Protein AF-A0A7X1WKI7-F1 (afdb_monomer_lite)

Sequence (106 aa):
MRVNKAEKLRRRVHELAESMGNLFVETFHYLALFAIGAVTAWAAVMEFLQMVEKGNISIDDILLLFIYLELGAMVGIYFKTNHPISNIFLQRMIFIKTYKNHWLMA

Secondary structure (DSSP, 8-state):
--HHHHHHHHHHHHHHHHHHHHHHHHHHHHHHHHHHHHHHHHHHHHHHHHHHHHS---HHHHHHHHHHHHHHHHHHHHHH-SS--TTHHHHHHHHHHHHHHHTS--

pLDDT: mean 74.08, std 14.61, range [45.78, 93.31]

Structure (mmCIF, N/CA/C/O backbone):
data_AF-A0A7X1WKI7-F1
#
_entry.id   AF-A0A7X1WKI7-F1
#
loop_
_atom_site.group_PDB
_atom_site.id
_atom_site.type_symbol
_atom_site.label_atom_id
_atom_site.label_alt_id
_atom_site.label_comp_id
_atom_site.label_asym_id
_atom_site.label_entity_id
_atom_site.label_seq_id
_atom_site.pdbx_PDB_ins_code
_atom_site.Cartn_x
_atom_site.Cartn_y
_atom_site.Cartn_z
_atom_site.occupancy
_atom_site.B_iso_or_equiv
_atom_site.auth_seq_id
_atom_site.auth_comp_id
_atom_site.auth_asym_id
_atom_site.auth_ato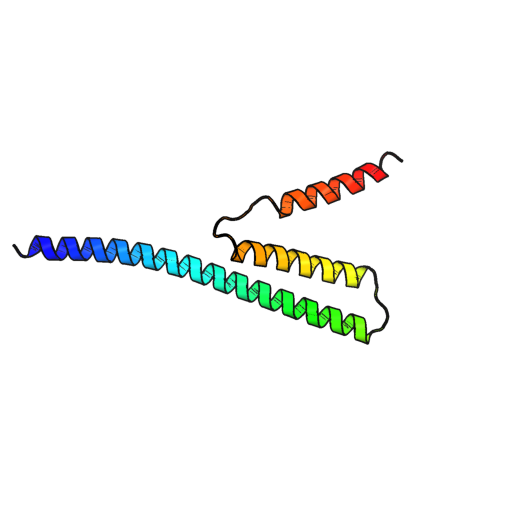m_id
_atom_site.pdbx_PDB_model_num
ATOM 1 N N . MET A 1 1 ? 31.543 -7.394 -46.496 1.00 51.38 1 MET A N 1
ATOM 2 C CA . MET A 1 1 ? 30.179 -7.081 -45.992 1.00 51.38 1 MET A CA 1
ATOM 3 C C . MET A 1 1 ? 29.753 -7.825 -44.699 1.00 51.38 1 MET A C 1
ATOM 5 O O . MET A 1 1 ? 28.565 -7.857 -44.406 1.00 51.38 1 MET A O 1
ATOM 9 N N . ARG A 1 2 ? 30.655 -8.385 -43.866 1.00 55.53 2 ARG A N 1
ATOM 10 C CA . ARG A 1 2 ? 30.259 -9.093 -42.616 1.00 55.53 2 ARG A CA 1
ATOM 11 C C . ARG A 1 2 ? 30.332 -8.243 -41.332 1.00 55.53 2 ARG A C 1
ATOM 13 O O . ARG A 1 2 ? 29.568 -8.493 -40.409 1.00 55.53 2 ARG A O 1
ATOM 20 N N . VAL A 1 3 ? 31.161 -7.197 -41.313 1.00 61.66 3 VAL A N 1
ATOM 21 C CA . VAL A 1 3 ? 31.403 -6.332 -40.137 1.00 61.66 3 VAL A CA 1
ATOM 22 C C . VAL A 1 3 ? 30.150 -5.533 -39.725 1.00 61.66 3 VAL A C 1
ATOM 24 O O . VAL A 1 3 ? 29.790 -5.486 -38.555 1.00 61.66 3 VAL A O 1
ATOM 27 N N . ASN A 1 4 ? 29.383 -5.042 -40.704 1.00 66.44 4 ASN A N 1
ATOM 28 C CA . ASN A 1 4 ? 28.207 -4.184 -40.483 1.00 66.44 4 ASN A CA 1
ATOM 29 C C . ASN A 1 4 ? 27.011 -4.918 -39.819 1.00 66.44 4 ASN A C 1
ATOM 31 O O . ASN A 1 4 ? 26.195 -4.311 -39.130 1.00 66.44 4 ASN A O 1
ATOM 35 N N . LYS A 1 5 ? 26.890 -6.249 -39.977 1.00 66.06 5 LYS A N 1
ATOM 36 C CA . LYS A 1 5 ? 25.827 -7.029 -39.306 1.00 66.06 5 LYS A CA 1
ATOM 37 C C . LYS A 1 5 ? 26.131 -7.267 -37.822 1.00 66.06 5 LYS A C 1
ATOM 39 O O . LYS A 1 5 ? 25.209 -7.210 -37.013 1.00 66.06 5 LYS A O 1
ATOM 44 N N . ALA A 1 6 ? 27.397 -7.493 -37.467 1.00 74.00 6 ALA A N 1
ATOM 45 C CA . ALA A 1 6 ? 27.815 -7.743 -36.087 1.00 74.00 6 ALA A CA 1
ATOM 46 C C . ALA A 1 6 ? 27.714 -6.481 -35.211 1.00 74.00 6 ALA A C 1
ATOM 48 O O . ALA A 1 6 ? 27.251 -6.560 -34.075 1.00 74.00 6 ALA A O 1
ATOM 49 N N . GLU A 1 7 ? 28.057 -5.308 -35.750 1.00 72.06 7 GLU A N 1
ATOM 50 C CA . GLU A 1 7 ? 27.896 -4.026 -35.045 1.00 72.06 7 GLU A CA 1
ATOM 51 C C . GLU A 1 7 ? 26.423 -3.649 -34.849 1.00 72.06 7 GLU A C 1
ATOM 53 O O . GLU A 1 7 ? 26.034 -3.236 -33.757 1.00 72.06 7 GLU A O 1
ATOM 58 N N . LYS A 1 8 ? 25.571 -3.860 -35.865 1.00 73.56 8 LYS A N 1
ATOM 59 C CA . LYS A 1 8 ? 24.115 -3.665 -35.734 1.00 73.56 8 LYS A CA 1
ATOM 60 C C . LYS A 1 8 ? 23.482 -4.620 -34.722 1.00 73.56 8 LYS A C 1
ATOM 62 O O . LYS A 1 8 ? 22.520 -4.240 -34.061 1.00 73.56 8 LYS A O 1
ATOM 67 N N . LEU A 1 9 ? 23.995 -5.846 -34.609 1.00 76.38 9 LEU A N 1
ATOM 68 C CA . LEU A 1 9 ? 23.537 -6.810 -33.610 1.00 76.38 9 LEU A CA 1
ATOM 69 C C . LEU A 1 9 ? 23.982 -6.398 -32.203 1.00 76.38 9 LEU A C 1
ATOM 71 O O . LEU A 1 9 ? 23.160 -6.404 -31.297 1.00 76.38 9 LEU A O 1
ATOM 75 N N . ARG A 1 10 ? 25.236 -5.960 -32.029 1.00 73.31 10 ARG A N 1
ATOM 76 C CA . ARG A 1 10 ? 25.730 -5.444 -30.743 1.00 73.31 10 ARG A CA 1
ATOM 77 C C . ARG A 1 10 ? 24.945 -4.230 -30.262 1.00 73.31 10 ARG A C 1
ATOM 79 O O . ARG A 1 10 ? 24.570 -4.214 -29.101 1.00 73.31 10 ARG A O 1
ATOM 86 N N . ARG A 1 11 ? 24.653 -3.257 -31.134 1.00 76.38 11 ARG A N 1
ATOM 87 C CA . ARG A 1 11 ? 23.851 -2.076 -30.763 1.00 76.38 11 ARG A CA 1
ATOM 88 C C . ARG A 1 11 ? 22.442 -2.457 -30.311 1.00 76.38 11 ARG A C 1
ATOM 90 O O . ARG A 1 11 ? 22.031 -2.035 -29.242 1.00 76.38 11 ARG A O 1
ATOM 97 N N . ARG A 1 12 ? 21.760 -3.339 -31.053 1.00 75.31 12 ARG A N 1
ATOM 98 C CA . ARG A 1 12 ? 20.438 -3.852 -30.654 1.00 75.31 12 ARG A CA 1
ATOM 99 C C . ARG A 1 12 ? 20.469 -4.629 -29.344 1.00 75.31 12 ARG A C 1
ATOM 101 O O . ARG A 1 12 ? 19.568 -4.477 -28.536 1.00 75.31 12 ARG A O 1
ATOM 108 N N . VAL A 1 13 ? 21.481 -5.471 -29.140 1.00 78.44 13 VAL A N 1
ATOM 109 C CA . VAL A 1 13 ? 21.639 -6.222 -27.888 1.00 78.44 13 VAL A CA 1
ATOM 110 C C . VAL A 1 13 ? 21.951 -5.280 -26.726 1.00 78.44 13 VAL A C 1
ATOM 112 O O . VAL A 1 13 ? 21.467 -5.523 -25.631 1.00 78.44 13 VAL A O 1
ATOM 115 N N . HIS A 1 14 ? 22.708 -4.203 -26.948 1.00 75.75 14 HIS A N 1
ATOM 116 C CA . HIS A 1 14 ? 23.001 -3.216 -25.910 1.00 75.75 14 HIS A CA 1
ATOM 117 C C . HIS A 1 14 ? 21.749 -2.420 -25.519 1.00 75.75 14 HIS A C 1
ATOM 119 O O . HIS A 1 14 ? 21.420 -2.376 -24.341 1.00 75.75 14 HIS A O 1
ATOM 125 N N . GLU A 1 15 ? 20.993 -1.914 -26.499 1.00 77.94 15 GLU A N 1
ATOM 126 C CA . GLU A 1 15 ? 19.718 -1.217 -26.261 1.00 77.94 15 GLU A CA 1
ATOM 127 C C . GLU A 1 15 ? 18.677 -2.129 -25.589 1.00 77.94 15 GLU A C 1
ATOM 129 O O . GLU A 1 15 ? 17.978 -1.713 -24.665 1.00 77.94 15 GLU A O 1
ATOM 134 N N . LEU A 1 16 ? 18.594 -3.399 -26.004 1.00 76.25 16 LEU A N 1
ATOM 135 C CA . LEU A 1 16 ? 17.710 -4.377 -25.370 1.00 76.25 16 LEU A CA 1
ATOM 136 C C . LEU A 1 16 ? 18.159 -4.717 -23.950 1.00 76.25 16 LEU A C 1
ATOM 138 O O . LEU A 1 16 ? 17.316 -4.791 -23.067 1.00 76.25 16 LEU A O 1
ATOM 142 N N . ALA A 1 17 ? 19.455 -4.921 -23.709 1.00 79.88 17 ALA A N 1
ATOM 143 C CA . ALA A 1 17 ? 19.966 -5.232 -22.377 1.00 79.88 17 ALA A CA 1
ATOM 144 C C . ALA A 1 17 ? 19.743 -4.071 -21.399 1.00 79.88 17 ALA A C 1
ATOM 146 O O . ALA A 1 17 ? 19.374 -4.305 -20.251 1.00 79.88 17 ALA A O 1
ATOM 147 N N . GLU A 1 18 ? 19.909 -2.832 -21.859 1.00 79.19 18 GLU A N 1
ATOM 148 C CA . GLU A 1 18 ? 19.675 -1.629 -21.060 1.00 79.19 18 GLU A CA 1
ATOM 149 C C . GLU A 1 18 ? 18.182 -1.448 -20.737 1.00 79.19 18 GLU A C 1
ATOM 151 O O . GLU A 1 18 ? 17.812 -1.264 -19.577 1.00 79.19 18 GLU A O 1
ATOM 156 N N . SER A 1 19 ? 17.302 -1.627 -21.728 1.00 74.56 19 SER A N 1
ATOM 157 C CA . SER A 1 19 ? 15.848 -1.574 -21.528 1.00 74.56 19 SER A CA 1
ATOM 158 C C . SER A 1 19 ? 15.329 -2.712 -20.638 1.00 74.56 19 SER A C 1
ATOM 160 O O . SER A 1 19 ? 14.515 -2.476 -19.743 1.00 74.56 19 SER A O 1
ATOM 162 N N . MET A 1 20 ? 15.830 -3.935 -20.831 1.00 78.94 20 MET A N 1
ATOM 163 C CA . MET A 1 20 ? 15.478 -5.095 -20.007 1.00 78.94 20 MET A CA 1
ATOM 164 C C . MET A 1 20 ? 15.974 -4.925 -18.570 1.00 78.94 20 MET A C 1
ATOM 166 O O . MET A 1 20 ? 15.243 -5.250 -17.638 1.00 78.94 20 MET A O 1
ATOM 170 N N . GLY A 1 21 ? 17.187 -4.395 -18.380 1.00 75.75 21 GLY A N 1
ATOM 171 C CA . GLY A 1 21 ? 17.745 -4.108 -17.060 1.00 75.75 21 GLY A CA 1
ATOM 172 C C . GLY A 1 21 ? 16.918 -3.076 -16.298 1.00 75.75 21 GLY A C 1
ATOM 173 O O . GLY A 1 21 ? 16.565 -3.312 -15.143 1.00 75.75 21 GLY A O 1
ATOM 174 N N . ASN A 1 22 ? 16.531 -1.983 -16.960 1.00 77.81 22 ASN A N 1
ATOM 175 C CA . ASN A 1 22 ? 15.675 -0.966 -16.352 1.00 77.81 22 ASN A CA 1
ATOM 176 C C . ASN A 1 22 ? 14.303 -1.538 -15.950 1.00 77.81 22 ASN A C 1
ATOM 178 O O . ASN A 1 22 ? 13.843 -1.322 -14.832 1.00 77.81 22 ASN A O 1
ATOM 182 N N . LEU A 1 23 ? 13.699 -2.354 -16.819 1.00 77.50 23 LEU A N 1
ATOM 183 C CA . LEU A 1 23 ? 12.413 -3.004 -16.555 1.00 77.50 23 LEU A CA 1
ATOM 184 C C . LEU A 1 23 ? 12.489 -4.006 -15.394 1.00 77.50 23 LEU A C 1
ATOM 186 O O . LEU A 1 23 ? 11.572 -4.080 -14.575 1.00 77.50 23 LEU A O 1
ATOM 190 N N . PHE A 1 24 ? 13.578 -4.772 -15.291 1.00 79.12 24 PHE A N 1
ATOM 191 C CA . PHE A 1 24 ? 13.778 -5.710 -14.185 1.00 79.12 24 PHE A CA 1
ATOM 192 C C . PHE A 1 24 ? 13.921 -4.997 -12.841 1.00 79.12 24 PHE A C 1
ATOM 194 O O . PHE A 1 24 ? 13.309 -5.428 -11.864 1.00 79.12 24 PHE A O 1
ATOM 201 N N . VAL A 1 25 ? 14.700 -3.911 -12.789 1.00 78.94 25 VAL A N 1
ATOM 202 C CA . VAL A 1 25 ? 14.878 -3.105 -11.570 1.00 78.94 25 VAL A CA 1
ATOM 203 C C . VAL A 1 25 ? 13.546 -2.505 -11.124 1.00 78.94 25 VAL A C 1
ATOM 205 O O . VAL A 1 25 ? 13.187 -2.600 -9.951 1.00 78.94 25 VAL A O 1
ATOM 208 N N . GLU A 1 26 ? 12.781 -1.964 -12.067 1.00 75.12 26 GLU A N 1
ATOM 209 C CA . GLU A 1 26 ? 11.455 -1.404 -11.818 1.00 75.12 26 GLU A CA 1
ATOM 210 C C . GLU A 1 26 ? 10.465 -2.476 -11.322 1.00 75.12 26 GLU A C 1
ATOM 212 O O . GLU A 1 26 ? 9.786 -2.292 -10.312 1.00 75.12 26 GLU A O 1
ATOM 217 N N . THR A 1 27 ? 10.468 -3.661 -11.938 1.00 76.44 27 THR A N 1
ATOM 218 C CA . THR A 1 27 ? 9.632 -4.798 -11.513 1.00 76.44 27 THR A CA 1
ATOM 219 C C . THR A 1 27 ? 9.990 -5.285 -10.108 1.00 76.44 27 THR A C 1
ATOM 221 O O . THR A 1 27 ? 9.099 -5.549 -9.300 1.00 76.44 27 THR A O 1
ATOM 224 N N . PHE A 1 28 ? 11.282 -5.387 -9.779 1.00 80.69 28 PHE A N 1
ATOM 225 C CA . PHE A 1 28 ? 11.730 -5.786 -8.441 1.00 80.69 28 PHE A CA 1
ATOM 226 C C . PHE A 1 28 ? 11.294 -4.785 -7.376 1.00 80.69 28 PHE A C 1
ATOM 228 O O . PHE A 1 28 ? 10.889 -5.178 -6.281 1.00 80.69 28 PHE A O 1
ATOM 235 N N . HIS A 1 29 ? 11.351 -3.498 -7.709 1.00 79.06 29 HIS A N 1
ATOM 236 C CA . HIS A 1 29 ? 10.893 -2.446 -6.821 1.00 79.06 29 HIS A CA 1
ATOM 237 C C . HIS A 1 29 ? 9.393 -2.589 -6.522 1.00 79.06 29 HIS A C 1
ATOM 239 O O . HIS A 1 29 ? 9.003 -2.598 -5.354 1.00 79.06 29 HIS A O 1
ATOM 245 N N . TYR A 1 30 ? 8.564 -2.817 -7.547 1.00 76.25 30 TYR A N 1
ATOM 246 C CA . TYR A 1 30 ? 7.134 -3.090 -7.360 1.00 76.25 30 TYR A CA 1
ATOM 247 C C . TYR A 1 30 ? 6.856 -4.350 -6.551 1.00 76.25 30 TYR A C 1
ATOM 249 O O . TYR A 1 30 ? 5.938 -4.367 -5.733 1.00 76.25 30 TYR A O 1
ATOM 257 N N . LEU A 1 31 ? 7.656 -5.395 -6.743 1.00 82.81 31 LEU A N 1
ATOM 258 C CA . LEU A 1 31 ? 7.508 -6.649 -6.012 1.00 82.81 31 LEU A CA 1
ATOM 259 C C . LEU A 1 31 ? 7.854 -6.473 -4.524 1.00 82.81 31 LEU A C 1
ATOM 261 O O . LEU A 1 31 ? 7.143 -6.988 -3.661 1.00 82.81 31 LEU A O 1
ATOM 265 N N . ALA A 1 32 ? 8.883 -5.682 -4.211 1.00 85.06 32 ALA A N 1
ATOM 266 C CA . ALA A 1 32 ? 9.226 -5.317 -2.838 1.00 85.06 32 ALA A CA 1
ATOM 267 C C . ALA A 1 32 ? 8.137 -4.449 -2.180 1.00 85.06 32 ALA A C 1
ATOM 269 O O . ALA A 1 32 ? 7.730 -4.723 -1.050 1.00 85.06 32 ALA A O 1
ATOM 270 N N . LEU A 1 33 ? 7.616 -3.449 -2.898 1.00 82.94 33 LEU A N 1
ATOM 271 C CA . LEU A 1 33 ? 6.476 -2.635 -2.459 1.00 82.94 33 LEU A CA 1
ATOM 272 C C . LEU A 1 33 ? 5.242 -3.499 -2.182 1.00 82.94 33 LEU A C 1
ATOM 274 O O . LEU A 1 33 ? 4.593 -3.338 -1.151 1.00 82.94 33 LEU A O 1
ATOM 278 N N . PHE A 1 34 ? 4.950 -4.455 -3.060 1.00 83.50 34 PHE A N 1
ATOM 279 C CA . PHE A 1 34 ? 3.849 -5.394 -2.881 1.00 83.50 34 PHE A CA 1
ATOM 280 C C . PHE A 1 34 ? 4.025 -6.256 -1.629 1.00 83.50 34 PHE A C 1
ATOM 282 O O . PHE A 1 34 ? 3.080 -6.407 -0.858 1.00 83.50 34 PHE A O 1
ATOM 289 N N . ALA A 1 35 ? 5.232 -6.774 -1.390 1.00 89.50 35 ALA A N 1
ATOM 290 C CA . ALA A 1 35 ? 5.525 -7.565 -0.199 1.00 89.50 35 ALA A CA 1
ATOM 291 C C . ALA A 1 35 ? 5.298 -6.757 1.089 1.00 89.50 35 ALA A C 1
ATOM 293 O O . ALA A 1 35 ? 4.634 -7.239 2.005 1.00 89.50 35 ALA A O 1
ATOM 294 N N . ILE A 1 36 ? 5.783 -5.512 1.139 1.00 87.62 36 ILE A N 1
ATOM 295 C CA . ILE A 1 36 ? 5.572 -4.624 2.292 1.00 87.62 36 ILE A CA 1
ATOM 296 C C . ILE A 1 36 ? 4.078 -4.333 2.471 1.00 87.62 36 ILE A C 1
ATOM 298 O O . ILE A 1 36 ? 3.559 -4.500 3.571 1.00 87.62 36 ILE A O 1
ATOM 302 N N . GLY A 1 37 ? 3.365 -3.979 1.398 1.00 87.81 37 GLY A N 1
ATOM 303 C CA . GLY A 1 37 ? 1.926 -3.713 1.454 1.00 87.81 37 GLY A CA 1
ATOM 304 C C . GLY A 1 37 ? 1.109 -4.923 1.919 1.00 87.81 37 GLY A C 1
ATOM 305 O O . GLY A 1 37 ? 0.205 -4.774 2.741 1.00 87.81 37 GLY A O 1
ATOM 306 N N . ALA A 1 38 ? 1.458 -6.126 1.456 1.00 90.06 38 ALA A N 1
ATOM 307 C CA . ALA A 1 38 ? 0.812 -7.369 1.867 1.00 90.06 38 ALA A CA 1
ATOM 308 C C . ALA A 1 38 ? 1.041 -7.669 3.356 1.00 90.06 38 ALA A C 1
ATOM 310 O O . ALA A 1 38 ? 0.094 -8.012 4.063 1.00 90.06 38 ALA A O 1
ATOM 311 N N . VAL A 1 39 ? 2.271 -7.489 3.850 1.00 92.88 39 VAL A N 1
ATOM 312 C CA . VAL A 1 39 ? 2.591 -7.662 5.276 1.00 92.88 39 VAL A CA 1
ATOM 313 C C . VAL A 1 39 ? 1.864 -6.625 6.133 1.00 92.88 39 VAL A C 1
ATOM 315 O O . VAL A 1 39 ? 1.311 -6.987 7.169 1.00 92.88 39 VAL A O 1
ATOM 318 N N . THR A 1 40 ? 1.794 -5.360 5.703 1.00 91.38 40 THR A N 1
ATOM 319 C CA . THR A 1 40 ? 1.039 -4.314 6.415 1.00 91.38 40 THR A CA 1
ATOM 320 C C . THR A 1 40 ? -0.452 -4.634 6.481 1.00 91.38 40 THR A C 1
ATOM 322 O O . THR A 1 40 ? -1.051 -4.515 7.547 1.0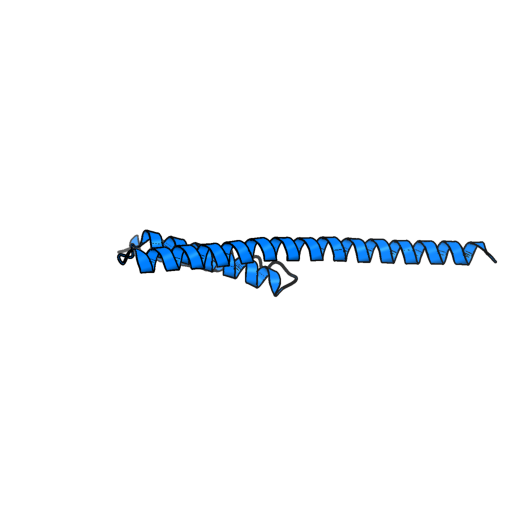0 91.38 40 THR A O 1
ATOM 325 N N . ALA A 1 41 ? -1.054 -5.079 5.373 1.00 90.00 41 ALA A N 1
ATOM 326 C CA . ALA A 1 41 ? -2.459 -5.479 5.350 1.00 90.00 41 ALA A CA 1
ATOM 327 C C . ALA A 1 41 ? -2.718 -6.680 6.273 1.00 90.00 41 ALA A C 1
ATOM 329 O O . ALA A 1 41 ? -3.686 -6.677 7.032 1.00 90.00 41 ALA A O 1
ATOM 330 N N . TRP A 1 42 ? -1.827 -7.676 6.256 1.00 93.31 42 TRP A N 1
ATOM 331 C CA . TRP A 1 42 ? -1.917 -8.835 7.141 1.00 93.31 42 TRP A CA 1
ATOM 332 C C . TRP A 1 42 ? -1.811 -8.442 8.620 1.00 93.31 42 TRP A C 1
ATOM 334 O O . TRP A 1 42 ? -2.637 -8.863 9.428 1.00 93.31 42 TRP A O 1
ATOM 344 N N . ALA A 1 43 ? -0.848 -7.584 8.970 1.00 91.38 43 ALA A N 1
ATOM 345 C CA . ALA A 1 43 ? -0.682 -7.071 10.328 1.00 91.38 43 ALA A CA 1
ATOM 346 C C . ALA 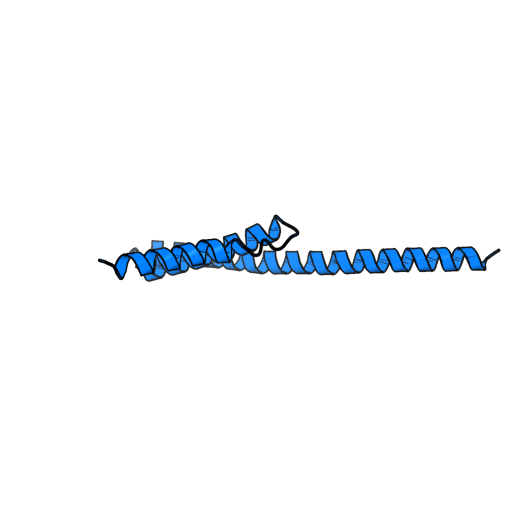A 1 43 ? -1.922 -6.297 10.802 1.00 91.38 43 ALA A C 1
ATOM 348 O O . ALA A 1 43 ? -2.401 -6.532 11.908 1.00 91.38 43 ALA A O 1
ATOM 349 N N . ALA A 1 44 ? -2.496 -5.444 9.949 1.00 90.19 44 ALA A N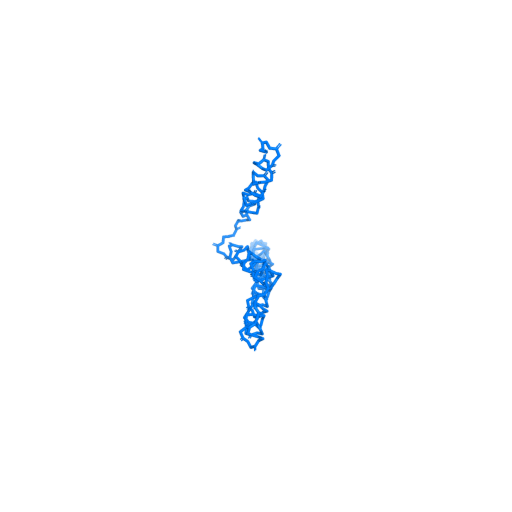 1
ATOM 350 C CA . ALA A 1 44 ? -3.716 -4.705 10.268 1.00 90.19 44 ALA A CA 1
ATOM 351 C C . ALA A 1 44 ? -4.908 -5.624 10.552 1.00 90.19 44 ALA A C 1
ATOM 353 O O . ALA A 1 44 ? -5.648 -5.392 11.505 1.00 90.19 44 ALA A O 1
ATOM 354 N N . VAL A 1 45 ? -5.081 -6.685 9.760 1.00 91.94 45 VAL A N 1
ATOM 355 C CA . VAL A 1 45 ? -6.150 -7.666 9.990 1.00 91.94 45 VAL A CA 1
ATOM 356 C C . VAL A 1 45 ? -5.942 -8.404 11.313 1.00 91.94 45 VAL A C 1
ATOM 358 O O . VAL A 1 45 ? -6.895 -8.556 12.073 1.00 91.94 45 VAL A O 1
ATOM 361 N N . MET A 1 46 ? -4.713 -8.826 11.617 1.00 91.75 46 MET A N 1
ATOM 362 C CA . MET A 1 46 ? -4.405 -9.520 12.872 1.00 91.75 46 MET A CA 1
ATOM 363 C C . MET A 1 46 ? -4.653 -8.635 14.099 1.00 91.75 46 MET A C 1
ATOM 365 O O . MET A 1 46 ? -5.295 -9.085 15.046 1.00 91.75 46 MET A O 1
ATOM 369 N N . GLU A 1 47 ? -4.205 -7.379 14.072 1.00 89.56 47 GLU A N 1
ATOM 370 C CA . GLU A 1 47 ? -4.459 -6.408 15.145 1.00 89.56 47 GLU A CA 1
ATOM 371 C C . GLU A 1 47 ? -5.961 -6.140 15.318 1.00 89.56 47 GLU A C 1
ATOM 373 O O . GLU A 1 47 ? -6.475 -6.170 16.435 1.00 89.56 47 GLU A O 1
ATOM 378 N N . PHE A 1 48 ? -6.700 -5.969 14.217 1.00 87.81 48 PHE A N 1
ATOM 379 C CA . PHE A 1 48 ? -8.152 -5.796 14.266 1.00 87.81 48 PHE A CA 1
ATOM 380 C C . PHE A 1 48 ? -8.856 -6.990 14.924 1.00 87.81 48 PHE A C 1
ATOM 382 O O . PHE A 1 48 ? -9.720 -6.804 15.781 1.00 87.81 48 PHE A O 1
ATOM 389 N N . LEU A 1 49 ? -8.472 -8.220 14.567 1.00 90.06 49 LEU A N 1
ATOM 390 C CA . LEU A 1 49 ? -9.031 -9.424 15.185 1.00 90.06 49 LEU A CA 1
ATOM 391 C C . LEU A 1 49 ? -8.705 -9.499 16.680 1.00 90.06 49 LEU A C 1
ATOM 393 O O . LEU A 1 49 ? -9.596 -9.782 17.477 1.00 90.06 49 LEU A O 1
ATOM 397 N N . GLN A 1 50 ? -7.474 -9.166 17.077 1.00 87.94 50 GLN A N 1
ATOM 398 C CA . GLN A 1 50 ? -7.100 -9.119 18.492 1.00 87.94 50 GLN A CA 1
ATOM 399 C C . GLN A 1 50 ? -7.915 -8.088 19.285 1.00 87.94 50 GLN A C 1
ATOM 401 O O . GLN A 1 50 ? -8.261 -8.342 20.438 1.00 87.94 50 GLN A O 1
ATOM 406 N N . MET A 1 51 ? -8.242 -6.936 18.694 1.00 85.69 51 MET A N 1
ATOM 407 C CA . MET A 1 51 ? -9.100 -5.927 19.332 1.00 85.69 51 MET A CA 1
ATOM 408 C C . MET A 1 51 ? -10.530 -6.442 19.526 1.00 85.69 51 MET A C 1
ATOM 410 O O . MET A 1 51 ? -11.123 -6.239 20.586 1.00 85.69 51 MET A O 1
ATOM 414 N N . VAL A 1 52 ? -11.070 -7.137 18.519 1.00 86.44 52 VAL A N 1
ATOM 415 C CA . VAL A 1 52 ? -12.404 -7.750 18.588 1.00 86.44 52 VAL A CA 1
ATOM 416 C C . VAL A 1 52 ? -12.451 -8.833 19.669 1.00 86.44 52 VAL A C 1
ATOM 418 O O . VAL A 1 52 ? -13.399 -8.863 20.450 1.00 86.44 52 VAL A O 1
ATOM 421 N N . GLU A 1 53 ? -11.420 -9.675 19.766 1.00 86.00 53 GLU A N 1
ATOM 422 C CA . GLU A 1 53 ? -11.323 -10.720 20.795 1.00 86.00 53 GLU A CA 1
ATOM 423 C C . GLU A 1 53 ? -11.173 -10.153 22.212 1.00 86.00 53 GLU A C 1
ATOM 425 O O . GLU A 1 53 ? -11.772 -10.676 23.152 1.00 86.00 53 GLU A O 1
ATOM 430 N N . LYS A 1 54 ? -10.404 -9.069 22.384 1.00 82.94 54 LYS A N 1
ATOM 431 C CA . LYS A 1 54 ? -10.216 -8.413 23.691 1.00 82.94 54 LYS A CA 1
ATOM 432 C C . LYS A 1 54 ? -11.485 -7.717 24.196 1.00 82.94 54 LYS A C 1
ATOM 434 O O . LYS A 1 54 ? -11.596 -7.481 25.398 1.00 82.94 54 LYS A O 1
ATOM 439 N N . GLY A 1 55 ? -12.423 -7.362 23.313 1.00 78.56 55 GLY A N 1
ATOM 440 C CA . GLY A 1 55 ? -13.711 -6.747 23.664 1.00 78.56 55 GLY A CA 1
ATOM 441 C C . GLY A 1 55 ? -13.624 -5.338 24.267 1.00 78.56 55 GLY A C 1
ATOM 442 O O . GLY A 1 55 ? -14.653 -4.746 24.588 1.00 78.56 55 GLY A O 1
ATOM 443 N N . ASN A 1 56 ? -12.418 -4.787 24.413 1.00 76.12 56 ASN A N 1
ATOM 444 C CA . ASN A 1 56 ? -12.166 -3.444 24.909 1.00 76.12 56 ASN A CA 1
ATOM 445 C C . ASN A 1 56 ? -11.186 -2.763 23.953 1.00 76.12 56 ASN A C 1
ATOM 447 O O . ASN A 1 56 ? -10.065 -3.236 23.778 1.00 76.12 56 ASN A O 1
ATOM 451 N N . ILE A 1 57 ? -11.647 -1.699 23.299 1.00 81.81 57 ILE A N 1
ATOM 452 C CA . ILE A 1 57 ? -10.912 -1.002 22.242 1.00 81.81 57 ILE A CA 1
ATOM 453 C C . ILE A 1 57 ? -10.405 0.315 22.824 1.00 81.81 57 ILE A C 1
ATOM 455 O O . ILE A 1 57 ? -11.204 1.205 23.129 1.00 81.81 57 ILE A O 1
ATOM 459 N N . SER A 1 58 ? -9.087 0.441 22.976 1.00 86.69 58 SER A N 1
ATOM 460 C CA . SER A 1 58 ? -8.463 1.695 23.403 1.00 86.69 58 SER A CA 1
ATOM 461 C C . SER A 1 58 ? -8.191 2.622 22.216 1.00 86.69 58 SER A C 1
ATOM 463 O O . SER A 1 58 ? -8.127 2.205 21.061 1.00 86.69 58 SER A O 1
ATOM 465 N N . ILE A 1 59 ? -7.990 3.911 22.502 1.00 85.62 59 ILE A N 1
ATOM 466 C CA . ILE A 1 59 ? -7.590 4.892 21.481 1.00 85.62 59 ILE A CA 1
ATOM 467 C C . ILE A 1 59 ? -6.254 4.499 20.835 1.00 85.62 59 ILE A C 1
ATOM 469 O O . ILE A 1 59 ? -6.107 4.639 19.624 1.00 85.62 59 ILE A O 1
ATOM 473 N N . ASP A 1 60 ? -5.323 3.947 21.613 1.00 85.94 60 ASP A N 1
ATOM 474 C CA . ASP A 1 60 ? -4.016 3.499 21.120 1.00 85.94 60 ASP A CA 1
ATOM 475 C C . ASP A 1 60 ? -4.141 2.413 20.036 1.00 85.94 60 ASP A C 1
ATOM 477 O O . ASP A 1 60 ? -3.455 2.473 19.016 1.00 85.94 60 ASP A O 1
ATOM 481 N N . ASP A 1 61 ? -5.083 1.483 20.205 1.00 85.69 61 ASP A N 1
ATOM 482 C CA . ASP A 1 61 ? -5.370 0.401 19.260 1.00 85.69 61 ASP A CA 1
ATOM 483 C C . ASP A 1 61 ? -5.925 0.950 17.931 1.00 85.69 61 ASP A C 1
ATOM 485 O O . ASP A 1 61 ? -5.471 0.597 16.839 1.00 85.69 61 ASP A O 1
ATOM 489 N N . ILE A 1 62 ? -6.865 1.898 18.015 1.00 87.69 62 ILE A N 1
ATOM 490 C CA . ILE A 1 62 ? -7.449 2.571 16.843 1.00 87.69 62 ILE A CA 1
ATOM 491 C C . ILE A 1 62 ? -6.385 3.388 16.095 1.00 87.69 62 ILE A C 1
ATOM 493 O O . ILE A 1 62 ? -6.354 3.389 14.860 1.00 87.69 62 ILE A O 1
ATOM 497 N N . LEU A 1 63 ? -5.504 4.080 16.823 1.00 89.62 63 LEU A N 1
ATOM 498 C CA . LEU A 1 63 ? -4.409 4.857 16.240 1.00 89.62 63 LEU A CA 1
ATOM 499 C C . LEU A 1 63 ? -3.399 3.957 15.523 1.00 89.62 63 LEU A C 1
ATOM 501 O O . LEU A 1 63 ? -2.959 4.300 14.422 1.00 89.62 63 LEU A O 1
ATOM 505 N N . LEU A 1 64 ? -3.072 2.798 16.101 1.00 88.94 64 LEU A N 1
ATOM 506 C CA . LEU A 1 64 ? -2.201 1.810 15.466 1.00 88.94 64 LEU A CA 1
ATOM 507 C C . LEU A 1 64 ? -2.805 1.316 14.143 1.00 88.94 64 LEU A C 1
ATOM 509 O O . LEU A 1 64 ? -2.124 1.303 13.113 1.00 88.94 64 LEU A O 1
ATOM 513 N N . LEU A 1 65 ? -4.106 1.008 14.143 1.00 88.44 65 LEU A N 1
ATOM 514 C CA . LEU A 1 65 ? -4.827 0.572 12.947 1.00 88.44 65 LEU A CA 1
ATOM 515 C C . LEU A 1 65 ? -4.864 1.662 11.864 1.00 88.44 65 LEU A C 1
ATOM 517 O O . LEU A 1 65 ? -4.683 1.373 10.680 1.00 88.44 65 LEU A O 1
ATOM 521 N N . PHE A 1 66 ? -5.040 2.926 12.258 1.00 89.75 66 PHE A N 1
ATOM 522 C CA . PHE A 1 66 ? -5.015 4.069 11.344 1.00 89.75 66 PHE A CA 1
ATOM 523 C C . PHE A 1 66 ? -3.644 4.262 10.687 1.00 89.75 66 PHE A C 1
ATOM 525 O O . PHE A 1 66 ? -3.577 4.513 9.485 1.00 89.75 66 PHE A O 1
ATOM 532 N N . ILE A 1 67 ? -2.551 4.105 11.440 1.00 89.94 67 ILE A N 1
ATOM 533 C CA . ILE A 1 67 ? -1.187 4.182 10.896 1.00 89.94 67 ILE A CA 1
ATOM 534 C C . ILE A 1 67 ? -0.940 3.048 9.892 1.00 89.94 67 ILE A C 1
ATOM 536 O O . ILE A 1 67 ? -0.354 3.288 8.835 1.00 89.94 67 ILE A O 1
ATOM 540 N N . TYR A 1 68 ? -1.417 1.831 10.169 1.00 90.50 68 TYR A N 1
ATOM 541 C CA . TYR A 1 68 ? -1.324 0.726 9.211 1.00 90.50 68 TYR A CA 1
ATOM 542 C C . TYR A 1 68 ? -2.137 0.971 7.943 1.00 90.50 68 TYR A C 1
ATOM 544 O O . TYR A 1 68 ? -1.636 0.723 6.844 1.00 90.50 68 TYR A O 1
ATOM 552 N N . LEU A 1 69 ? -3.351 1.511 8.067 1.00 87.69 69 LEU A N 1
ATOM 553 C CA . LEU A 1 69 ? -4.165 1.878 6.910 1.00 87.69 69 LEU A CA 1
ATOM 554 C C . LEU A 1 69 ? -3.498 2.982 6.077 1.00 87.69 69 LEU A C 1
ATOM 556 O O . LEU A 1 69 ? -3.515 2.925 4.849 1.00 87.69 69 LEU A O 1
ATOM 560 N N . GLU A 1 70 ? -2.878 3.958 6.740 1.00 86.38 70 GLU A N 1
ATOM 561 C CA . GLU A 1 70 ? -2.167 5.064 6.101 1.00 86.38 70 GLU A CA 1
ATOM 562 C C . GLU A 1 70 ? -0.944 4.585 5.318 1.00 86.38 70 GLU A C 1
ATOM 564 O O . GLU A 1 70 ? -0.753 4.943 4.152 1.00 86.38 70 GLU A O 1
ATOM 569 N N . LEU A 1 71 ? -0.129 3.740 5.949 1.00 86.38 71 LEU A N 1
ATOM 570 C CA . LEU A 1 71 ? 1.047 3.154 5.324 1.00 86.38 71 LEU A CA 1
ATOM 571 C C . LEU A 1 71 ? 0.643 2.240 4.158 1.00 86.38 71 LEU A C 1
ATOM 573 O O . LEU A 1 71 ? 1.236 2.314 3.082 1.00 86.38 71 LEU A O 1
ATOM 577 N N . GLY A 1 72 ? -0.418 1.448 4.329 1.00 87.19 72 GLY A N 1
ATOM 578 C CA . GLY A 1 72 ? -0.998 0.635 3.262 1.00 87.19 72 GLY A CA 1
ATOM 579 C C . GLY A 1 72 ? -1.496 1.472 2.080 1.00 87.19 72 GLY A C 1
ATOM 580 O O . GLY A 1 72 ? -1.215 1.135 0.930 1.00 87.19 72 GLY A O 1
ATOM 581 N N . ALA A 1 73 ? -2.169 2.598 2.334 1.00 83.81 73 ALA A N 1
ATOM 582 C CA . ALA A 1 73 ? -2.627 3.515 1.290 1.00 83.81 73 ALA A CA 1
ATOM 583 C C . ALA A 1 73 ? -1.457 4.177 0.547 1.00 83.81 73 ALA A C 1
ATOM 585 O O . ALA A 1 73 ? -1.489 4.283 -0.680 1.00 83.81 73 ALA A O 1
ATOM 586 N N . MET A 1 74 ? -0.400 4.564 1.265 1.00 84.44 74 MET A N 1
ATOM 587 C CA . MET A 1 74 ? 0.824 5.087 0.661 1.00 84.44 74 MET A CA 1
ATOM 588 C C . MET A 1 74 ? 1.441 4.054 -0.291 1.00 84.44 74 MET A C 1
ATOM 590 O O . MET A 1 74 ? 1.671 4.365 -1.460 1.00 84.44 74 MET A O 1
ATOM 594 N N . VAL A 1 75 ? 1.632 2.814 0.168 1.00 82.44 75 VAL A N 1
ATOM 595 C CA . VAL A 1 75 ? 2.186 1.722 -0.651 1.00 82.44 75 VAL A CA 1
ATOM 596 C C . VAL A 1 75 ? 1.266 1.372 -1.833 1.00 82.44 75 VAL A C 1
ATOM 598 O O . VAL A 1 75 ? 1.744 1.166 -2.949 1.00 82.44 75 VAL A O 1
ATOM 601 N N . GLY A 1 76 ? -0.055 1.374 -1.640 1.00 77.50 76 GLY A N 1
ATOM 602 C CA . GLY A 1 76 ? -1.032 1.109 -2.702 1.00 77.50 76 GLY A CA 1
ATOM 603 C C . GLY A 1 76 ? -1.050 2.179 -3.800 1.00 77.50 76 GLY A C 1
ATOM 604 O O . GLY A 1 76 ? -1.154 1.856 -4.984 1.00 77.50 76 GLY A O 1
ATOM 605 N N . ILE A 1 77 ? -0.893 3.454 -3.435 1.00 73.25 77 ILE A N 1
ATOM 606 C CA . ILE A 1 77 ? -0.781 4.559 -4.400 1.00 73.25 77 ILE A CA 1
ATOM 607 C C . ILE A 1 77 ? 0.554 4.491 -5.158 1.00 73.25 77 ILE A C 1
ATOM 609 O O . ILE A 1 77 ? 0.579 4.757 -6.363 1.00 73.25 77 ILE A O 1
ATOM 613 N N . TYR A 1 78 ? 1.634 4.063 -4.494 1.00 71.56 78 TYR A N 1
ATOM 614 C CA . TYR A 1 78 ? 2.911 3.763 -5.153 1.00 71.56 78 TYR A CA 1
ATOM 615 C C . TYR A 1 78 ? 2.769 2.669 -6.225 1.00 71.56 78 TYR A C 1
ATOM 617 O O . TYR A 1 78 ? 3.422 2.748 -7.258 1.00 71.56 78 TYR A O 1
ATOM 625 N N . PHE A 1 79 ? 1.880 1.689 -6.033 1.00 68.12 79 PHE A N 1
ATOM 626 C CA . PHE A 1 79 ? 1.641 0.612 -7.003 1.00 68.12 79 PHE A CA 1
ATOM 627 C C . PHE A 1 79 ? 0.859 1.066 -8.251 1.00 68.12 79 PHE A C 1
ATOM 629 O O . PHE A 1 79 ? 1.038 0.523 -9.338 1.00 68.12 79 PHE A O 1
ATOM 636 N N . LYS A 1 80 ? -0.033 2.058 -8.113 1.00 58.19 80 LYS A N 1
ATOM 637 C CA . LYS A 1 80 ? -0.936 2.509 -9.190 1.00 58.19 80 LYS A CA 1
ATOM 638 C C . LYS A 1 80 ? -0.328 3.578 -10.110 1.00 58.19 80 LYS A C 1
ATOM 640 O O . LYS A 1 80 ? -0.900 3.869 -11.160 1.00 58.19 80 LYS A O 1
ATOM 645 N N . THR A 1 81 ? 0.817 4.155 -9.753 1.00 50.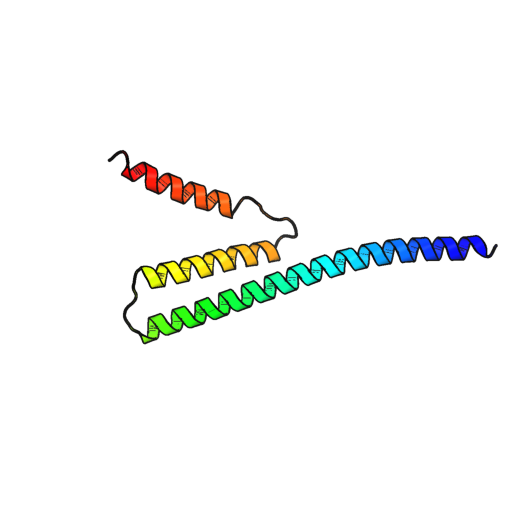09 81 THR A N 1
ATOM 646 C CA . THR A 1 81 ? 1.397 5.294 -10.474 1.00 50.09 81 THR A CA 1
ATOM 647 C C . THR A 1 81 ? 2.916 5.144 -10.554 1.00 50.09 81 THR A C 1
ATOM 649 O O . THR A 1 81 ? 3.588 5.310 -9.546 1.00 50.09 81 THR A O 1
ATOM 652 N N . ASN A 1 82 ? 3.469 4.919 -11.758 1.00 53.00 82 ASN A N 1
ATOM 653 C CA . ASN A 1 82 ? 4.924 4.905 -12.043 1.00 53.00 82 ASN A CA 1
ATOM 654 C C . ASN A 1 82 ? 5.642 6.250 -11.761 1.00 53.00 82 ASN A C 1
ATOM 656 O O . ASN A 1 82 ? 6.802 6.433 -12.118 1.00 53.00 82 ASN A O 1
ATOM 660 N N . HIS A 1 83 ? 4.963 7.217 -11.143 1.00 51.94 83 HIS A N 1
ATOM 661 C CA . HIS A 1 83 ? 5.538 8.470 -10.689 1.00 51.94 83 HIS A CA 1
ATOM 662 C C . HIS A 1 83 ? 5.325 8.588 -9.179 1.00 51.94 83 HIS A C 1
ATOM 664 O O . HIS A 1 83 ? 4.177 8.512 -8.734 1.00 51.94 83 HIS A O 1
ATOM 670 N N . PRO A 1 84 ? 6.387 8.815 -8.386 1.00 48.00 84 PRO A N 1
ATOM 671 C CA . PRO A 1 84 ? 6.240 9.076 -6.964 1.00 48.00 84 PRO A CA 1
ATOM 672 C C . PRO A 1 84 ? 5.409 10.351 -6.790 1.00 48.00 84 PRO A C 1
ATOM 674 O O . PRO A 1 84 ? 5.876 11.460 -7.055 1.00 48.00 84 PRO A O 1
ATOM 677 N N . ILE A 1 85 ? 4.155 10.200 -6.359 1.00 49.88 85 ILE A N 1
ATOM 678 C CA . ILE A 1 85 ? 3.307 11.324 -5.960 1.00 49.88 85 ILE A CA 1
ATOM 679 C C . ILE A 1 85 ? 3.853 11.813 -4.617 1.00 49.88 85 ILE A C 1
ATOM 681 O O . ILE A 1 85 ? 3.431 11.389 -3.543 1.00 49.88 85 ILE A O 1
ATOM 685 N N . SER A 1 86 ? 4.838 12.703 -4.684 1.00 54.44 86 SER A N 1
ATOM 686 C CA . SER A 1 86 ? 5.604 13.226 -3.547 1.00 54.44 86 SER A CA 1
ATOM 687 C C . SER A 1 86 ? 4.786 14.053 -2.545 1.00 54.44 86 SER A C 1
ATOM 689 O O . SER A 1 86 ? 5.327 14.477 -1.528 1.00 54.44 86 SER A O 1
ATOM 691 N N . ASN A 1 87 ? 3.488 14.276 -2.789 1.00 52.97 87 ASN A N 1
ATOM 692 C CA . ASN A 1 87 ? 2.710 15.286 -2.069 1.00 52.97 87 ASN A CA 1
ATOM 693 C C . ASN A 1 87 ? 1.500 14.773 -1.268 1.00 52.97 87 ASN A C 1
ATOM 695 O O . ASN A 1 87 ? 0.834 15.578 -0.619 1.00 52.97 87 ASN A O 1
ATOM 699 N N . ILE A 1 88 ? 1.214 13.465 -1.254 1.00 59.22 88 ILE A N 1
ATOM 700 C CA . ILE A 1 88 ? 0.100 12.916 -0.450 1.00 59.22 88 ILE A CA 1
ATOM 701 C C . ILE A 1 88 ? 0.429 12.919 1.047 1.00 59.22 88 ILE A C 1
ATOM 703 O O . ILE A 1 88 ? -0.393 13.317 1.871 1.00 59.22 88 ILE A O 1
ATOM 707 N N . PHE A 1 89 ? 1.672 12.577 1.387 1.00 58.84 89 PHE A N 1
ATOM 708 C CA . PHE A 1 89 ? 2.142 12.562 2.769 1.00 58.84 89 PHE A CA 1
ATOM 709 C C . PHE A 1 89 ? 2.246 13.987 3.344 1.00 58.84 89 PHE A C 1
ATOM 711 O O . PHE A 1 89 ? 1.888 14.240 4.494 1.00 58.84 89 PHE A O 1
ATOM 718 N N . LEU A 1 90 ? 2.650 14.958 2.513 1.00 54.72 90 LEU A N 1
ATOM 719 C CA . LEU A 1 90 ? 2.756 16.362 2.912 1.00 54.72 90 LEU A CA 1
ATOM 720 C C . LEU A 1 90 ? 1.380 17.029 3.099 1.00 54.72 90 LEU A C 1
ATOM 722 O O . LEU A 1 90 ? 1.210 17.792 4.049 1.00 54.72 90 LEU A O 1
ATOM 726 N N . GLN A 1 91 ? 0.379 16.720 2.260 1.00 60.06 91 GLN A N 1
ATOM 727 C CA . GLN A 1 91 ? -0.973 17.284 2.408 1.00 60.06 91 GLN A CA 1
ATOM 728 C C . GLN A 1 91 ? -1.653 16.876 3.719 1.00 60.06 91 GLN A C 1
ATOM 730 O O . GLN A 1 91 ? -2.254 17.722 4.385 1.00 60.06 91 GLN A O 1
ATOM 735 N N . ARG A 1 92 ? -1.521 15.615 4.145 1.00 57.06 92 ARG A N 1
ATOM 736 C CA . ARG A 1 92 ? -2.072 15.180 5.439 1.00 57.06 92 ARG A CA 1
ATOM 737 C C . ARG A 1 92 ? -1.283 15.712 6.638 1.00 57.06 92 ARG A C 1
ATOM 739 O O . ARG A 1 92 ? -1.883 16.011 7.668 1.00 57.06 92 ARG A O 1
ATOM 746 N N . MET A 1 93 ? 0.025 15.940 6.507 1.00 54.78 93 MET A N 1
ATOM 747 C CA . MET A 1 93 ? 0.817 16.574 7.570 1.00 54.78 93 MET A CA 1
ATOM 748 C C . MET A 1 93 ? 0.465 18.063 7.768 1.00 54.78 93 MET A C 1
ATOM 750 O O . MET A 1 93 ? 0.457 18.547 8.903 1.00 54.78 93 MET A O 1
ATOM 754 N N . ILE A 1 94 ? 0.104 18.785 6.698 1.00 54.03 94 ILE A N 1
ATOM 755 C CA . ILE A 1 94 ? -0.420 20.162 6.799 1.00 54.03 94 ILE A CA 1
ATOM 756 C C . ILE A 1 94 ? -1.741 20.178 7.588 1.00 54.03 94 ILE A C 1
ATOM 758 O O . ILE A 1 94 ? -1.942 21.061 8.421 1.00 54.03 94 ILE A O 1
ATOM 762 N N . PHE A 1 95 ? -2.600 19.169 7.412 1.00 52.78 95 PHE A N 1
ATOM 763 C CA . PHE A 1 95 ? -3.859 19.048 8.154 1.00 52.78 95 PHE A CA 1
ATOM 764 C C . PHE A 1 95 ? -3.643 18.855 9.668 1.00 52.78 95 PHE A C 1
ATOM 766 O O . PHE A 1 95 ? -4.292 19.523 10.475 1.00 52.78 95 PHE A O 1
ATOM 773 N N . ILE A 1 96 ? -2.665 18.034 10.070 1.00 52.75 96 ILE A N 1
ATOM 774 C CA . ILE A 1 96 ? -2.297 17.861 11.490 1.00 52.75 96 ILE A CA 1
ATOM 775 C C . ILE A 1 96 ? -1.752 19.172 12.084 1.00 52.75 96 ILE A C 1
ATOM 777 O O . ILE A 1 96 ? -2.056 19.519 13.229 1.00 52.75 96 ILE A O 1
ATOM 781 N N . LYS A 1 97 ? -0.980 19.946 11.308 1.00 48.28 97 LYS A N 1
ATOM 782 C CA . LYS A 1 97 ? -0.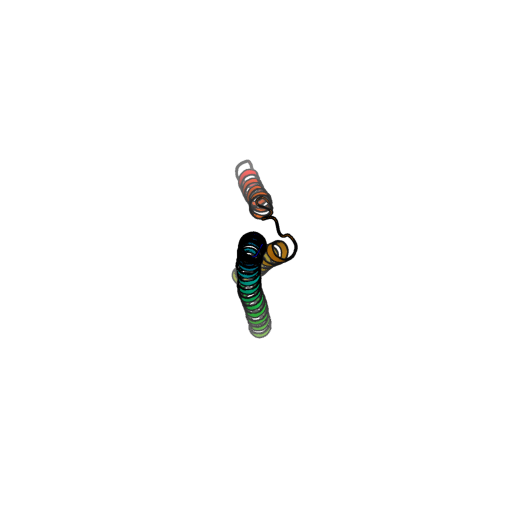431 21.231 11.767 1.00 48.28 97 LYS A CA 1
ATOM 783 C C . LYS A 1 97 ? -1.520 22.294 11.972 1.00 48.28 97 LYS A C 1
ATOM 785 O O . LYS A 1 97 ? -1.423 23.078 12.915 1.00 48.28 97 LYS A O 1
ATOM 790 N N . THR A 1 98 ? -2.576 22.282 11.159 1.00 54.09 98 THR A N 1
ATOM 791 C CA . THR A 1 98 ? -3.732 23.186 11.301 1.00 54.09 98 THR A CA 1
ATOM 792 C C . THR A 1 98 ? -4.552 22.901 12.564 1.00 54.09 98 THR A C 1
ATOM 794 O O . THR A 1 98 ? -4.946 23.842 13.250 1.00 54.09 98 THR A O 1
ATOM 797 N N . TYR A 1 99 ? -4.747 21.632 12.941 1.00 50.38 99 TYR A N 1
ATOM 798 C CA . TYR A 1 99 ? -5.538 21.278 14.132 1.00 50.38 99 TYR A CA 1
ATOM 799 C C . TYR A 1 99 ? -4.867 21.716 15.446 1.00 50.38 99 TYR A C 1
ATOM 801 O O . TYR A 1 99 ? -5.535 22.146 16.384 1.00 50.38 99 TYR A O 1
ATOM 809 N N . LYS A 1 100 ? -3.530 21.680 15.502 1.00 49.56 100 LYS A N 1
ATOM 810 C CA . LYS A 1 100 ? -2.758 22.112 16.678 1.00 49.56 100 LYS A CA 1
ATOM 811 C C . LYS A 1 100 ? -2.777 23.634 16.887 1.00 49.56 100 LYS A C 1
ATOM 813 O O . LYS A 1 100 ? -2.729 24.091 18.023 1.00 49.56 100 LYS A O 1
ATOM 818 N N . ASN A 1 101 ? -2.883 24.418 15.814 1.00 49.44 101 ASN A N 1
ATOM 819 C CA . ASN A 1 101 ? -2.902 25.882 15.899 1.00 49.44 101 ASN A CA 1
ATOM 820 C C . ASN A 1 101 ? -4.263 26.441 16.343 1.00 49.44 101 ASN A C 1
ATOM 822 O O . ASN A 1 101 ? -4.313 27.527 16.910 1.00 49.44 101 ASN A O 1
ATOM 826 N N . HIS A 1 102 ? -5.352 25.696 16.136 1.00 47.31 102 HIS A N 1
ATOM 827 C CA . HIS A 1 102 ? -6.696 26.108 16.552 1.00 47.31 102 HIS A CA 1
ATOM 828 C C . HIS A 1 102 ? -6.934 25.960 18.071 1.00 47.31 102 HIS A C 1
ATOM 830 O O . HIS A 1 102 ? -7.802 26.625 18.620 1.00 47.31 102 HIS A O 1
ATOM 836 N N . TRP A 1 103 ? -6.131 25.135 18.755 1.00 45.78 103 TRP A N 1
ATOM 837 C CA . TRP A 1 103 ? -6.120 24.984 20.220 1.00 45.78 103 TRP A CA 1
ATOM 838 C C . TRP A 1 103 ? -5.190 25.969 20.945 1.00 45.78 103 TRP A C 1
ATOM 840 O O . TRP A 1 103 ? -5.228 26.053 22.163 1.00 45.78 103 TRP A O 1
ATOM 850 N N . LEU A 1 104 ? -4.335 26.695 20.218 1.00 53.34 104 LEU A N 1
ATOM 851 C CA . LEU A 1 104 ? -3.418 27.693 20.786 1.00 53.34 104 LEU A CA 1
ATOM 852 C C . LEU A 1 104 ? -3.984 29.125 20.731 1.00 53.34 104 LEU A C 1
ATOM 854 O O . LEU A 1 104 ? -3.321 30.054 21.183 1.00 53.34 104 LEU A O 1
ATOM 858 N N . MET A 1 105 ? -5.181 29.307 20.162 1.00 51.34 105 MET A N 1
ATOM 859 C CA . MET A 1 105 ? -5.874 30.601 20.048 1.00 51.34 105 MET A CA 1
ATOM 860 C C . MET A 1 105 ? -7.250 30.629 20.740 1.00 51.34 105 MET A C 1
ATOM 862 O O . MET A 1 105 ? -7.977 31.610 20.587 1.00 51.34 105 MET A O 1
ATOM 866 N N . ALA A 1 106 ? -7.601 29.577 21.482 1.00 47.72 106 ALA A N 1
ATOM 867 C CA . ALA A 1 106 ? -8.772 29.501 22.357 1.00 47.72 106 ALA A CA 1
ATOM 868 C C . ALA A 1 106 ? -8.300 29.278 23.797 1.00 47.72 106 ALA A C 1
ATOM 870 O O . ALA A 1 106 ? -8.926 29.858 24.709 1.00 47.72 106 ALA A O 1
#

Foldseek 3Di:
DPPVVVVVVVVVVVVVVVVVVVVVVLVVVLVVLVVVLVVLVVVLVVLVVVCVVVVDDDPVSVVSSVVSVVSNVQSVVVNVDPDNPVPPVVVVVVVVVVVVVVVVVD

Radius of gyration: 23.79 Å; chains: 1; bounding box: 45×41×71 Å